Protein AF-A0A2H0WVI6-F1 (afdb_monomer_lite)

Secondary structure (DSSP, 8-state):
---SPPPPPHHHHHHHHHIIIII---HHHHHHHTT--HHHHHHHHHHTSS-HHHHHHHHHHHHHHHHHHHHHHHHHHHHHHHHHHHHHH--

Foldseek 3Di:
DDPAFDQDDPVLLVVLLCCCQPVLDDLVVSCVVSRHDSCNNLVVCVVVPPPSVVSNVNSVVNVVVVVVVVVVVVVVVVVVVVVVVCVVPPD

pLDDT: mean 87.31, std 10.27, range [53.28, 98.38]

Sequence (91 aa):
MPRGYPSLAPEQKREIVARVKEKGERVADLAKEYGVHPRNIYGFLSRSGQNSGALLELAKLKREKDALLNIVGQLIVDQKLGKKIQHRYGR

Radius of gyration: 20.86 Å; chains: 1; bounding box: 46×32×58 Å

InterPro domains:
  IPR002514 Transposase IS3/IS911family [PF01527] (10-46)
  IPR009057 Homedomain-like superfamily [SSF46689] (3-46)

Organism: NCBI:txid1974811

Structure (mmCIF, N/CA/C/O backbone):
data_AF-A0A2H0WVI6-F1
#
_entry.id   AF-A0A2H0WVI6-F1
#
loop_
_atom_site.group_PDB
_atom_site.id
_atom_site.type_symbol
_atom_site.label_atom_id
_atom_site.label_alt_id
_atom_site.label_comp_id
_atom_site.label_asym_id
_atom_site.label_entity_id
_atom_site.label_seq_id
_atom_site.pdbx_PDB_ins_code
_atom_site.Cartn_x
_atom_site.Cartn_y
_atom_site.Cartn_z
_atom_site.occupancy
_atom_site.B_iso_or_equiv
_atom_site.auth_seq_id
_atom_site.auth_comp_id
_atom_site.auth_asym_id
_atom_site.auth_atom_id
_atom_site.pdbx_PDB_model_num
ATOM 1 N N . MET A 1 1 ? 6.955 -22.970 -24.200 1.00 53.28 1 MET A N 1
ATOM 2 C CA . MET A 1 1 ? 6.491 -21.819 -23.392 1.00 53.28 1 MET A CA 1
ATOM 3 C C . MET A 1 1 ? 7.582 -20.760 -23.378 1.00 53.28 1 MET A C 1
ATOM 5 O O . MET A 1 1 ? 8.742 -21.149 -23.250 1.00 53.28 1 MET A O 1
ATOM 9 N N . PRO A 1 2 ? 7.266 -19.465 -23.548 1.00 66.06 2 PRO A N 1
ATOM 10 C CA . PRO A 1 2 ? 8.262 -18.412 -23.375 1.00 66.06 2 PRO A CA 1
ATOM 11 C C . PRO A 1 2 ? 8.835 -18.479 -21.952 1.00 66.06 2 PRO A C 1
ATOM 13 O O . PRO A 1 2 ? 8.095 -18.621 -20.980 1.00 66.06 2 PRO A O 1
ATOM 16 N N . ARG A 1 3 ? 10.167 -18.447 -21.838 1.00 71.94 3 ARG A N 1
ATOM 17 C CA . ARG A 1 3 ? 10.879 -18.447 -20.555 1.00 71.94 3 ARG A CA 1
ATOM 18 C C . ARG A 1 3 ? 11.054 -17.000 -20.101 1.00 71.94 3 ARG A C 1
ATOM 20 O O . ARG A 1 3 ? 11.855 -16.280 -20.686 1.00 71.94 3 ARG A O 1
ATOM 27 N N . GLY A 1 4 ? 10.310 -16.583 -19.080 1.00 77.31 4 GLY A N 1
ATOM 28 C CA . GLY A 1 4 ? 10.457 -15.266 -18.457 1.00 77.31 4 GLY A CA 1
ATOM 29 C C . GLY A 1 4 ? 9.129 -14.571 -18.167 1.00 77.31 4 GLY A C 1
ATOM 30 O O . GLY A 1 4 ? 8.076 -14.980 -18.647 1.00 77.31 4 GLY A O 1
ATOM 31 N N . TYR A 1 5 ? 9.196 -13.513 -17.362 1.00 82.00 5 TYR A N 1
ATOM 32 C CA . TYR A 1 5 ? 8.047 -12.651 -17.097 1.00 82.00 5 TYR A CA 1
ATOM 33 C C . TYR A 1 5 ? 7.783 -11.721 -18.292 1.00 82.00 5 TYR A C 1
ATOM 35 O O . TYR A 1 5 ? 8.748 -11.217 -18.877 1.00 82.00 5 TYR A O 1
ATOM 43 N N . PRO A 1 6 ? 6.513 -11.445 -18.635 1.0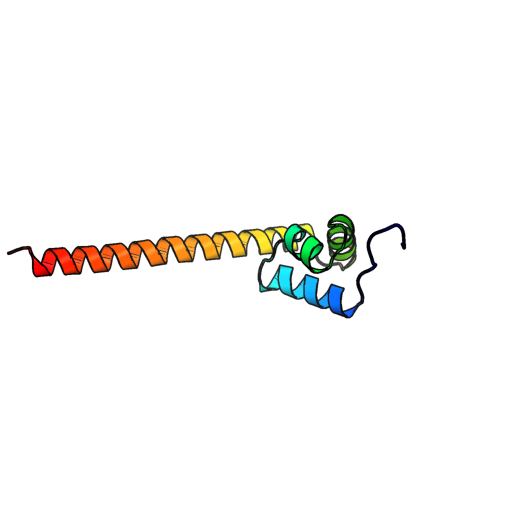0 84.69 6 PRO A N 1
ATOM 44 C CA . PRO A 1 6 ? 6.171 -10.492 -19.679 1.00 84.69 6 PRO A CA 1
ATOM 45 C C . PRO A 1 6 ? 6.671 -9.080 -19.341 1.00 84.69 6 PRO A C 1
ATOM 47 O O . PRO A 1 6 ? 6.792 -8.684 -18.177 1.00 84.69 6 PRO A O 1
ATOM 50 N N . SER A 1 7 ? 6.974 -8.307 -20.384 1.00 86.88 7 SER A N 1
ATOM 51 C CA . SER A 1 7 ? 7.228 -6.871 -20.252 1.00 86.88 7 SER A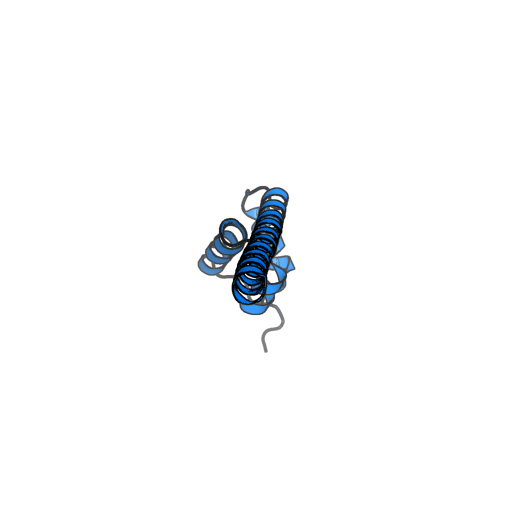 CA 1
ATOM 52 C C . SER A 1 7 ? 5.902 -6.126 -20.118 1.00 86.88 7 SER A C 1
ATOM 54 O O . SER A 1 7 ? 4.930 -6.469 -20.786 1.00 86.88 7 SER A O 1
ATOM 56 N N . LEU A 1 8 ? 5.872 -5.084 -19.286 1.00 90.25 8 LEU A N 1
ATOM 57 C CA . LEU A 1 8 ? 4.693 -4.233 -19.132 1.00 90.25 8 LEU A CA 1
ATOM 58 C C . LEU A 1 8 ? 4.530 -3.310 -20.345 1.00 90.25 8 LEU A C 1
ATOM 60 O O . LEU A 1 8 ? 5.462 -2.574 -20.704 1.00 90.25 8 LEU A O 1
ATOM 64 N N . ALA A 1 9 ? 3.327 -3.291 -20.915 1.00 92.88 9 ALA A N 1
ATOM 65 C CA . ALA A 1 9 ? 2.925 -2.308 -21.912 1.00 92.88 9 ALA A CA 1
ATOM 66 C C . ALA A 1 9 ? 2.948 -0.881 -21.318 1.00 92.88 9 ALA A C 1
ATOM 68 O O . ALA A 1 9 ? 2.811 -0.716 -20.100 1.00 92.88 9 ALA A O 1
ATOM 69 N N . PRO A 1 10 ? 3.109 0.173 -22.142 1.00 90.88 10 PRO A N 1
ATOM 70 C CA . PRO A 1 10 ? 3.124 1.556 -21.660 1.00 90.88 10 PRO A CA 1
ATOM 71 C C . PRO A 1 10 ? 1.895 1.933 -20.824 1.00 90.88 10 PRO A C 1
ATOM 73 O O . PRO A 1 10 ? 2.050 2.556 -19.775 1.00 90.88 10 PRO A O 1
ATOM 76 N N . GLU A 1 11 ? 0.702 1.493 -21.229 1.00 93.06 11 GLU A N 1
ATOM 77 C CA . GLU A 1 11 ? -0.534 1.785 -20.490 1.00 93.06 11 GLU A CA 1
ATOM 78 C C . GLU A 1 11 ? -0.578 1.081 -19.131 1.00 93.06 11 GLU A C 1
ATOM 80 O O . GLU A 1 11 ? -0.891 1.713 -18.125 1.00 93.06 11 GLU A O 1
ATOM 85 N N . GLN A 1 12 ? -0.128 -0.177 -19.058 1.00 94.06 12 GLN A N 1
ATOM 86 C CA . GLN A 1 12 ? -0.011 -0.900 -17.786 1.00 94.06 12 GLN A CA 1
ATOM 87 C C . GLN A 1 12 ? 0.962 -0.198 -16.831 1.00 94.06 12 GLN A C 1
ATOM 89 O O . GLN A 1 12 ? 0.713 -0.105 -15.633 1.00 94.06 12 GLN A O 1
ATOM 94 N N . LYS A 1 13 ? 2.072 0.348 -17.345 1.00 91.56 13 LYS A N 1
ATOM 95 C CA . LYS A 1 13 ? 3.014 1.126 -16.524 1.00 91.56 13 LYS A CA 1
ATOM 96 C C . LYS A 1 13 ? 2.361 2.386 -15.960 1.00 91.56 13 LYS A C 1
AT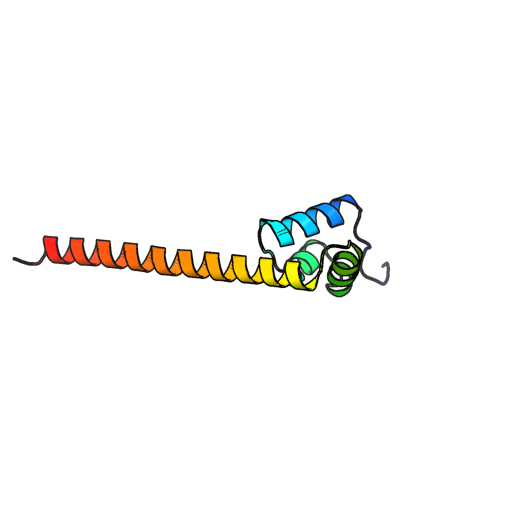OM 98 O O . LYS A 1 13 ? 2.559 2.678 -14.783 1.00 91.56 13 LYS A O 1
ATOM 103 N N . ARG A 1 14 ? 1.595 3.123 -16.774 1.00 91.25 14 ARG A N 1
ATOM 104 C CA . ARG A 1 14 ? 0.863 4.322 -16.328 1.00 91.25 14 ARG A CA 1
ATOM 105 C C . ARG A 1 14 ? -0.172 3.974 -15.263 1.00 91.25 14 ARG A C 1
ATOM 107 O O . ARG A 1 14 ? -0.217 4.638 -14.231 1.00 91.25 14 ARG A O 1
ATOM 114 N N . GLU A 1 15 ? -0.935 2.907 -15.475 1.00 94.19 15 GLU A N 1
ATOM 115 C CA . GLU A 1 15 ? -1.934 2.444 -14.515 1.00 94.19 15 GLU A CA 1
ATOM 116 C C . GLU A 1 15 ? -1.294 2.027 -13.187 1.00 94.19 15 GLU A C 1
ATOM 118 O O . GLU A 1 15 ? -1.737 2.466 -12.127 1.00 94.19 15 GLU A O 1
ATOM 123 N N . ILE A 1 16 ? -0.207 1.249 -13.220 1.00 93.06 16 ILE A N 1
ATOM 124 C CA . ILE A 1 16 ? 0.519 0.844 -12.009 1.00 93.06 16 ILE A CA 1
ATOM 125 C C . ILE A 1 16 ? 1.005 2.075 -11.232 1.00 93.06 16 ILE A C 1
ATOM 127 O O . ILE A 1 16 ? 0.870 2.112 -10.009 1.00 93.06 16 ILE A O 1
ATOM 131 N N . VAL A 1 17 ? 1.525 3.108 -11.908 1.00 89.69 17 VAL A N 1
ATOM 132 C CA . VAL A 1 17 ? 1.923 4.365 -11.245 1.00 89.69 17 VAL A CA 1
ATOM 133 C C . VAL A 1 17 ? 0.729 5.024 -10.567 1.00 89.69 17 VAL A C 1
ATOM 135 O O . VAL A 1 17 ? 0.831 5.386 -9.394 1.00 89.69 17 VAL A O 1
ATOM 138 N N . ALA A 1 18 ? -0.395 5.158 -11.274 1.00 90.88 18 ALA A N 1
ATOM 139 C CA . ALA A 1 18 ? -1.608 5.751 -10.723 1.00 90.88 18 ALA A CA 1
ATOM 140 C C . ALA A 1 18 ? -2.111 4.955 -9.510 1.00 90.88 18 ALA A C 1
ATOM 142 O O . ALA A 1 18 ? -2.351 5.528 -8.455 1.00 90.88 18 ALA A O 1
ATOM 143 N N . ARG A 1 19 ? -2.170 3.623 -9.583 1.00 93.25 19 ARG A N 1
ATOM 144 C CA . ARG A 1 19 ? -2.647 2.769 -8.480 1.00 93.25 19 ARG A CA 1
ATOM 145 C C . ARG A 1 19 ? -1.744 2.824 -7.254 1.00 93.25 19 ARG A C 1
ATOM 147 O O . ARG A 1 19 ? -2.241 2.943 -6.135 1.00 93.25 19 ARG A O 1
ATOM 154 N N . VAL A 1 20 ? -0.425 2.827 -7.432 1.00 90.31 20 VAL A N 1
ATOM 155 C CA . VAL A 1 20 ? 0.498 2.994 -6.299 1.00 90.31 20 VAL A CA 1
ATOM 156 C C . VAL A 1 20 ? 0.372 4.402 -5.706 1.00 90.31 20 VAL A C 1
ATOM 158 O O . VAL A 1 20 ? 0.263 4.550 -4.490 1.00 90.31 20 VAL A O 1
ATOM 161 N N . LYS A 1 21 ? 0.338 5.447 -6.541 1.00 84.31 21 LYS A N 1
ATOM 162 C CA . LYS A 1 21 ? 0.335 6.845 -6.085 1.00 84.31 21 LYS A CA 1
ATOM 163 C C . LYS A 1 21 ? -0.999 7.275 -5.486 1.00 84.31 21 LYS A C 1
ATOM 165 O O . LYS A 1 21 ? -1.028 7.944 -4.455 1.00 84.31 21 LYS A O 1
ATOM 170 N N . GLU A 1 22 ? -2.104 6.941 -6.133 1.00 88.12 22 GLU A N 1
ATOM 171 C CA . GLU A 1 22 ? -3.446 7.422 -5.807 1.00 88.12 22 GLU A CA 1
ATOM 172 C C . GLU A 1 22 ? -4.120 6.505 -4.795 1.00 88.12 22 GLU A C 1
ATOM 174 O O . GLU A 1 22 ? -4.580 7.000 -3.764 1.00 88.12 22 GLU A O 1
ATOM 179 N N . LYS A 1 23 ? -4.082 5.188 -5.034 1.00 88.31 23 LYS A N 1
ATOM 180 C CA . LYS A 1 23 ? -4.762 4.174 -4.214 1.00 88.31 23 LYS A CA 1
ATOM 181 C C . LYS A 1 23 ? -3.874 3.541 -3.137 1.00 88.31 23 LYS A C 1
ATOM 183 O O . LYS A 1 23 ? -4.387 2.874 -2.249 1.00 88.31 23 LYS A O 1
ATOM 188 N N . GLY A 1 24 ? -2.556 3.745 -3.184 1.00 88.31 24 GLY A N 1
ATOM 189 C CA . GLY A 1 24 ? -1.630 3.196 -2.185 1.00 88.31 24 GLY A CA 1
ATOM 190 C C . GLY A 1 24 ? -1.416 1.682 -2.287 1.00 88.31 24 GLY A C 1
ATOM 191 O O . GLY A 1 24 ? -0.979 1.054 -1.319 1.00 88.31 24 GLY A O 1
ATOM 192 N N . GLU A 1 25 ? -1.725 1.084 -3.439 1.00 93.00 25 GLU A N 1
ATOM 193 C CA . GLU A 1 25 ? -1.606 -0.360 -3.649 1.00 93.00 25 GLU A CA 1
ATOM 194 C C . GLU A 1 25 ? -0.154 -0.853 -3.566 1.00 93.00 25 GLU A C 1
ATOM 196 O O . GLU A 1 25 ? 0.801 -0.143 -3.898 1.00 93.00 25 GLU A O 1
ATOM 201 N N . ARG A 1 26 ? 0.037 -2.098 -3.108 1.00 91.69 26 ARG A N 1
ATOM 202 C CA . ARG A 1 26 ? 1.377 -2.674 -2.942 1.00 91.69 26 ARG A CA 1
ATOM 203 C C . ARG A 1 26 ? 1.876 -3.216 -4.276 1.00 91.69 26 ARG A C 1
ATOM 205 O O . ARG A 1 26 ? 1.197 -3.986 -4.947 1.00 91.69 26 ARG A O 1
ATOM 212 N N . VAL A 1 27 ? 3.136 -2.921 -4.591 1.00 92.56 27 VAL A N 1
ATOM 213 C CA . VAL A 1 27 ? 3.820 -3.439 -5.789 1.00 92.56 27 VAL A CA 1
ATOM 214 C C . VAL A 1 27 ? 3.785 -4.970 -5.872 1.00 92.56 27 VAL A C 1
ATOM 216 O O . VAL A 1 27 ? 3.683 -5.512 -6.965 1.00 92.56 27 VAL A O 1
ATOM 219 N N . ALA A 1 28 ? 3.843 -5.674 -4.739 1.00 93.19 28 ALA A N 1
ATOM 220 C CA . ALA A 1 28 ? 3.769 -7.134 -4.710 1.00 93.19 28 ALA A CA 1
ATOM 221 C C . ALA A 1 28 ? 2.417 -7.683 -5.198 1.00 93.19 28 ALA A C 1
ATOM 223 O O . ALA A 1 28 ? 2.389 -8.735 -5.834 1.00 93.19 28 ALA A O 1
ATOM 224 N N . ASP A 1 29 ? 1.322 -6.976 -4.922 1.00 95.94 29 ASP A N 1
ATOM 225 C CA . ASP A 1 29 ? -0.023 -7.396 -5.319 1.00 95.94 29 ASP A CA 1
ATOM 226 C C . ASP A 1 29 ? -0.242 -7.098 -6.806 1.00 95.94 29 ASP A C 1
ATOM 228 O O . ASP A 1 29 ? -0.615 -7.988 -7.568 1.00 95.94 29 ASP A O 1
ATOM 232 N N . LEU A 1 30 ? 0.161 -5.903 -7.247 1.00 95.44 30 LEU A N 1
ATOM 233 C CA . LEU A 1 30 ? 0.176 -5.529 -8.663 1.00 95.44 30 LEU A CA 1
ATOM 234 C C . LEU A 1 30 ? 1.062 -6.475 -9.491 1.00 95.44 30 LEU A C 1
ATOM 236 O O . LEU A 1 30 ? 0.690 -6.897 -10.577 1.00 95.44 30 LEU A O 1
ATOM 240 N N . ALA A 1 31 ? 2.223 -6.885 -8.984 1.00 94.69 31 ALA A N 1
ATOM 241 C CA . ALA A 1 31 ? 3.088 -7.832 -9.687 1.00 94.69 31 ALA A CA 1
ATOM 242 C C . ALA A 1 31 ? 2.389 -9.173 -9.966 1.00 94.69 31 ALA A C 1
ATOM 244 O O . ALA A 1 31 ? 2.526 -9.719 -11.060 1.00 94.69 31 ALA A O 1
ATOM 245 N N . LYS A 1 32 ? 1.608 -9.678 -9.002 1.00 95.06 32 LYS A N 1
ATOM 246 C CA . LYS A 1 32 ? 0.805 -10.895 -9.177 1.00 95.06 32 LYS A CA 1
ATOM 247 C C . LYS A 1 32 ? -0.311 -10.681 -10.194 1.00 95.06 32 LYS A C 1
ATOM 249 O O . LYS A 1 32 ? -0.467 -11.509 -11.082 1.00 95.06 32 LYS A O 1
ATOM 254 N N . GLU A 1 33 ? -1.040 -9.573 -10.081 1.00 95.44 33 GLU A N 1
ATOM 255 C CA . GLU A 1 33 ? -2.161 -9.234 -10.966 1.00 95.44 33 GLU A CA 1
ATOM 256 C C . GLU A 1 33 ? -1.729 -9.128 -12.433 1.00 95.44 33 GLU A C 1
ATOM 258 O O . GLU A 1 33 ? -2.347 -9.715 -13.315 1.00 95.44 33 GLU A O 1
ATOM 263 N N . TYR A 1 34 ? -0.618 -8.441 -12.689 1.00 94.19 34 TYR A N 1
ATOM 264 C CA . TYR A 1 34 ? -0.085 -8.247 -14.036 1.00 94.19 34 TYR A CA 1
ATOM 265 C C . TYR A 1 34 ? 0.793 -9.411 -14.519 1.00 94.19 34 TYR A C 1
ATOM 267 O O . TYR A 1 34 ? 1.315 -9.366 -15.633 1.00 94.19 34 TYR A O 1
ATOM 275 N N . GLY A 1 35 ? 0.994 -10.442 -13.692 1.00 93.56 35 GLY A N 1
ATOM 276 C CA . GLY A 1 35 ? 1.817 -11.601 -14.030 1.00 93.56 35 GLY A CA 1
ATOM 277 C C . GLY A 1 35 ? 3.284 -11.255 -14.290 1.00 93.56 35 GLY A C 1
ATOM 278 O O . GLY A 1 35 ? 3.915 -11.885 -15.133 1.00 93.56 35 GLY A O 1
ATOM 279 N N . VAL A 1 36 ? 3.842 -10.257 -13.596 1.00 94.00 36 VAL A N 1
ATOM 280 C CA . VAL A 1 36 ? 5.226 -9.781 -13.767 1.00 94.00 36 VAL A CA 1
ATOM 281 C C . VAL A 1 36 ? 6.054 -9.966 -12.501 1.00 94.00 36 VAL A C 1
ATOM 283 O O . VAL A 1 36 ? 5.539 -10.039 -11.390 1.00 94.00 36 VAL A O 1
ATOM 286 N N . HIS A 1 37 ? 7.379 -9.990 -12.639 1.00 93.50 37 HIS A N 1
ATOM 287 C CA . HIS A 1 37 ? 8.246 -10.005 -11.467 1.00 93.50 37 HIS A CA 1
ATOM 288 C C . HIS A 1 37 ? 8.193 -8.641 -10.748 1.00 93.50 37 HIS A C 1
ATOM 290 O O . HIS A 1 37 ? 8.366 -7.614 -11.414 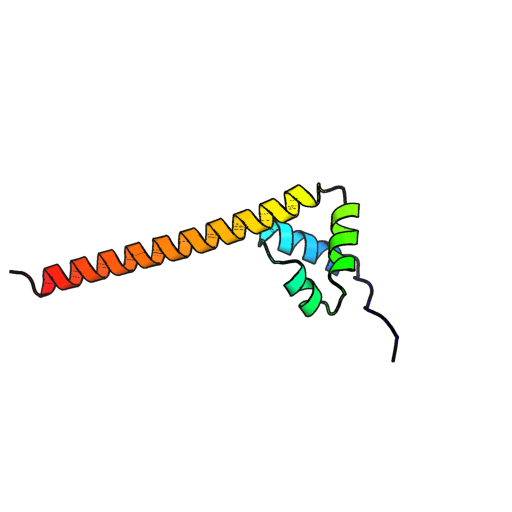1.00 93.50 37 HIS A O 1
ATOM 296 N N . PRO A 1 38 ? 8.076 -8.576 -9.405 1.00 93.19 38 PRO A N 1
ATOM 297 C CA . PRO A 1 38 ? 8.039 -7.308 -8.664 1.00 93.19 38 PRO A CA 1
ATOM 298 C C . PRO A 1 38 ? 9.224 -6.379 -8.966 1.00 93.19 38 PRO A C 1
ATOM 300 O O . PRO A 1 38 ? 9.062 -5.165 -9.072 1.00 93.19 38 PRO A O 1
ATOM 303 N N . ARG A 1 39 ? 10.419 -6.953 -9.185 1.00 91.44 39 ARG A N 1
ATOM 304 C CA . ARG A 1 39 ? 11.630 -6.212 -9.601 1.00 91.44 39 ARG A CA 1
ATOM 305 C C . ARG A 1 39 ? 11.413 -5.379 -10.868 1.00 91.44 39 ARG A C 1
ATOM 307 O O . ARG A 1 39 ? 11.987 -4.300 -10.964 1.00 91.44 39 ARG A O 1
ATOM 314 N N . ASN A 1 40 ? 10.594 -5.846 -11.812 1.00 91.50 40 ASN A N 1
ATOM 315 C CA . ASN A 1 40 ? 10.299 -5.104 -13.039 1.00 91.50 40 ASN A CA 1
ATOM 316 C C . ASN A 1 40 ? 9.501 -3.839 -12.717 1.00 91.50 40 ASN A C 1
ATOM 318 O O . ASN A 1 40 ? 9.794 -2.783 -13.272 1.00 91.50 40 ASN A O 1
ATOM 322 N N . ILE A 1 41 ? 8.551 -3.935 -11.778 1.00 91.69 41 ILE A N 1
ATOM 323 C CA . ILE A 1 41 ? 7.760 -2.793 -11.315 1.00 91.69 41 ILE A CA 1
ATOM 324 C C . ILE A 1 41 ? 8.644 -1.785 -10.580 1.00 91.69 41 ILE A C 1
ATOM 326 O O . ILE A 1 41 ? 8.714 -0.625 -10.976 1.00 91.69 41 ILE A O 1
ATOM 330 N N . TYR A 1 42 ? 9.396 -2.229 -9.571 1.00 89.19 42 TYR A N 1
ATOM 331 C CA . TYR A 1 42 ? 10.321 -1.352 -8.844 1.00 89.19 42 TYR A CA 1
ATOM 332 C C . TYR A 1 42 ? 11.352 -0.693 -9.766 1.00 89.19 42 TYR A C 1
ATOM 334 O O . TYR A 1 42 ? 11.639 0.495 -9.626 1.00 89.19 42 TYR A O 1
ATOM 342 N N . GLY A 1 43 ? 11.876 -1.450 -10.733 1.00 87.94 43 GLY A N 1
ATOM 343 C CA . GLY A 1 43 ? 12.868 -0.973 -11.688 1.00 87.94 43 GLY A CA 1
ATOM 344 C C . GLY A 1 43 ? 12.341 0.086 -12.655 1.00 87.94 43 GLY A C 1
ATOM 345 O O . GLY A 1 43 ? 13.115 0.942 -13.071 1.00 87.94 43 GLY A O 1
ATOM 346 N N . PHE A 1 44 ? 11.056 0.065 -13.024 1.00 86.38 44 PHE A N 1
ATOM 347 C CA . PHE A 1 44 ? 10.498 1.141 -13.847 1.00 86.38 44 PHE A CA 1
ATOM 348 C C . PHE A 1 44 ? 10.018 2.323 -12.996 1.00 86.38 44 PHE A C 1
ATOM 350 O O . PHE A 1 44 ? 10.165 3.463 -13.431 1.00 86.38 44 PHE A O 1
ATOM 357 N N . LEU A 1 45 ? 9.498 2.082 -11.785 1.00 85.06 45 LEU A N 1
ATOM 358 C CA . LEU A 1 45 ? 9.121 3.153 -10.860 1.00 85.06 45 LEU A CA 1
ATOM 359 C C . LEU A 1 45 ? 10.329 4.036 -10.526 1.00 85.06 45 LEU A C 1
ATOM 361 O O . LEU A 1 45 ? 10.203 5.256 -10.558 1.00 85.06 45 LEU A O 1
ATOM 365 N N . SER A 1 46 ? 11.510 3.448 -10.312 1.00 81.75 46 SER A N 1
ATOM 366 C CA . SER A 1 46 ? 12.748 4.211 -10.091 1.00 81.75 46 SER A CA 1
ATOM 367 C C . SER A 1 46 ? 13.205 5.009 -11.315 1.00 81.75 46 SER A C 1
ATOM 369 O O . SER A 1 46 ? 13.677 6.133 -11.174 1.00 81.75 46 SER A O 1
ATOM 371 N N . ARG A 1 47 ? 13.023 4.472 -12.528 1.00 78.88 47 ARG A N 1
ATOM 372 C CA . ARG A 1 47 ? 13.371 5.154 -13.791 1.00 78.88 47 ARG A CA 1
ATOM 373 C C . ARG A 1 47 ? 12.401 6.267 -14.181 1.00 78.88 47 ARG A C 1
ATOM 375 O O . ARG A 1 47 ? 12.747 7.091 -15.017 1.00 78.88 47 ARG A O 1
ATOM 382 N N . SER A 1 48 ? 11.201 6.302 -13.603 1.00 69.88 48 SER A N 1
ATOM 383 C CA . SER A 1 48 ? 10.163 7.284 -13.947 1.00 69.88 48 SER A CA 1
ATOM 384 C C . SER A 1 48 ? 10.451 8.717 -13.463 1.00 69.88 48 SER A C 1
ATOM 386 O O . SER A 1 48 ? 9.611 9.597 -13.636 1.00 69.88 48 SER A O 1
ATOM 388 N N . GLY A 1 49 ? 11.609 8.969 -12.836 1.00 63.59 49 GLY A N 1
ATOM 389 C CA . GLY A 1 49 ? 12.010 10.293 -12.338 1.00 63.59 49 GLY A CA 1
ATOM 390 C C . GLY A 1 49 ? 11.207 10.782 -11.126 1.00 63.59 49 GLY A C 1
ATOM 391 O O . GLY A 1 49 ? 11.522 11.812 -10.541 1.00 63.59 49 GLY A O 1
ATOM 392 N N . GLN A 1 50 ? 10.185 10.034 -10.713 1.00 62.59 50 GLN A N 1
ATOM 393 C CA . GLN A 1 50 ? 9.501 10.210 -9.442 1.00 62.59 50 GLN A CA 1
ATOM 394 C C . GLN A 1 50 ? 10.400 9.586 -8.375 1.00 62.59 50 GLN A C 1
ATOM 396 O O . GLN A 1 50 ? 10.726 8.410 -8.506 1.00 62.59 50 GLN A O 1
ATOM 401 N N . ASN A 1 51 ? 10.814 10.335 -7.347 1.00 69.00 51 ASN A N 1
ATOM 402 C CA . ASN A 1 51 ? 11.565 9.809 -6.198 1.00 69.00 51 ASN A CA 1
ATOM 403 C C . ASN A 1 51 ? 10.900 8.521 -5.679 1.00 69.00 51 ASN A C 1
ATOM 405 O O . ASN A 1 51 ? 9.941 8.572 -4.909 1.00 69.00 51 ASN A O 1
ATOM 409 N N . SER A 1 52 ? 11.376 7.357 -6.129 1.00 67.44 52 SER A N 1
ATOM 410 C CA . SER A 1 52 ? 10.634 6.102 -5.982 1.00 67.44 52 SER A CA 1
ATOM 411 C C . SER A 1 52 ? 10.493 5.700 -4.521 1.00 67.44 52 SER A C 1
ATOM 413 O O . SER A 1 52 ? 9.501 5.080 -4.156 1.00 67.44 52 SER A O 1
ATOM 415 N N . GLY A 1 53 ? 11.440 6.121 -3.674 1.00 73.12 53 GLY A N 1
ATOM 416 C CA . GLY A 1 53 ? 11.323 6.022 -2.220 1.00 73.12 53 GLY A CA 1
ATOM 417 C C . GLY A 1 53 ? 10.138 6.823 -1.674 1.00 73.12 53 GLY A C 1
ATOM 418 O O . GLY A 1 53 ? 9.281 6.257 -1.006 1.00 73.12 53 GLY A O 1
ATOM 419 N N . ALA A 1 54 ? 10.020 8.106 -2.032 1.00 80.81 54 ALA A N 1
ATOM 420 C CA . ALA A 1 54 ? 8.919 8.963 -1.581 1.00 80.81 54 ALA A CA 1
ATOM 421 C C . ALA A 1 54 ? 7.543 8.444 -2.034 1.00 80.81 54 ALA A C 1
ATOM 423 O O . ALA A 1 54 ? 6.571 8.532 -1.289 1.00 80.81 54 ALA A O 1
ATOM 424 N N . LEU A 1 55 ? 7.457 7.860 -3.233 1.00 80.88 55 LEU A N 1
ATOM 425 C CA . LEU A 1 55 ? 6.220 7.269 -3.747 1.00 80.88 55 LEU A CA 1
ATOM 426 C C . LEU A 1 55 ? 5.794 6.021 -2.956 1.00 80.88 55 LEU A C 1
ATOM 428 O O . LEU A 1 55 ? 4.612 5.856 -2.656 1.00 80.88 55 LEU A O 1
ATOM 432 N N . LEU A 1 56 ? 6.743 5.155 -2.595 1.00 81.00 56 LEU A N 1
ATOM 433 C CA . LEU A 1 56 ? 6.460 3.965 -1.789 1.00 81.00 56 LEU A CA 1
ATOM 434 C C . LEU A 1 56 ? 6.089 4.324 -0.344 1.00 81.00 56 LEU A C 1
ATOM 436 O O . LEU A 1 56 ? 5.155 3.732 0.200 1.00 81.00 56 LEU A O 1
ATOM 440 N N . GLU A 1 57 ? 6.761 5.312 0.249 1.00 86.44 57 GLU A N 1
ATOM 441 C CA . GLU A 1 57 ? 6.411 5.829 1.578 1.00 86.44 57 GLU A CA 1
ATOM 442 C C . GLU A 1 57 ? 5.025 6.483 1.578 1.00 86.44 57 GLU A C 1
ATOM 444 O O . GLU A 1 57 ? 4.212 6.198 2.453 1.00 86.44 57 GLU A O 1
ATOM 449 N N . LEU A 1 58 ? 4.684 7.264 0.547 1.00 88.00 58 LEU A N 1
ATOM 450 C CA . LEU A 1 58 ? 3.339 7.823 0.384 1.00 88.00 58 LEU A CA 1
ATOM 451 C C . LEU A 1 58 ? 2.272 6.717 0.310 1.00 88.00 58 LEU A C 1
ATOM 453 O O . LEU A 1 58 ? 1.233 6.804 0.964 1.00 88.00 58 LEU A O 1
ATOM 457 N N . ALA A 1 59 ? 2.525 5.664 -0.472 1.00 85.88 59 ALA A N 1
ATOM 458 C CA . ALA A 1 59 ? 1.611 4.531 -0.599 1.00 85.88 59 ALA A CA 1
ATOM 459 C C . ALA A 1 59 ? 1.442 3.769 0.727 1.00 85.88 59 ALA A C 1
ATOM 461 O O . ALA A 1 59 ? 0.350 3.302 1.052 1.00 85.88 59 ALA A O 1
ATOM 462 N N . LYS A 1 60 ? 2.514 3.640 1.517 1.00 89.75 60 LYS A N 1
ATOM 463 C CA . LYS A 1 60 ? 2.462 3.072 2.869 1.00 89.75 60 LYS A CA 1
ATOM 464 C C . LYS A 1 60 ? 1.644 3.954 3.813 1.00 89.75 60 LYS A C 1
ATOM 466 O O . LYS A 1 60 ? 0.720 3.441 4.439 1.00 89.75 60 LYS A O 1
ATOM 471 N N . LEU A 1 61 ? 1.906 5.258 3.828 1.00 93.31 61 LEU A N 1
ATOM 472 C CA . LEU A 1 61 ? 1.210 6.221 4.679 1.00 93.31 61 LEU A CA 1
ATOM 473 C C . LEU A 1 61 ? -0.301 6.246 4.409 1.00 93.31 61 LEU A C 1
ATOM 475 O O . LEU A 1 61 ? -1.097 6.297 5.341 1.00 93.31 61 LEU A O 1
ATOM 479 N N . LYS A 1 62 ? -0.719 6.149 3.141 1.00 91.25 62 LYS A N 1
ATOM 480 C CA . LYS A 1 62 ? -2.141 6.049 2.776 1.00 91.25 62 LYS A CA 1
ATOM 481 C C . LYS A 1 62 ? -2.811 4.813 3.372 1.00 91.25 62 LYS A C 1
ATOM 483 O O . LYS A 1 62 ? -3.871 4.937 3.974 1.00 91.25 62 LYS A O 1
ATOM 488 N N . ARG A 1 63 ? -2.165 3.646 3.277 1.00 93.12 63 ARG A N 1
ATOM 489 C CA . ARG A 1 63 ? -2.684 2.400 3.864 1.00 93.12 63 ARG A CA 1
ATOM 490 C C . ARG A 1 63 ? -2.793 2.485 5.384 1.00 93.12 63 ARG A C 1
ATOM 492 O O . ARG A 1 63 ? -3.783 2.028 5.945 1.00 93.12 63 ARG A O 1
ATOM 499 N N . GLU A 1 64 ? -1.804 3.082 6.043 1.00 95.00 64 GLU A N 1
ATOM 500 C CA . GLU A 1 64 ? -1.829 3.304 7.494 1.00 95.00 64 GLU A CA 1
ATOM 501 C C . GLU A 1 64 ? -2.955 4.266 7.900 1.00 95.00 64 GLU A C 1
ATOM 503 O O . GLU A 1 64 ? -3.696 3.980 8.840 1.00 95.00 64 GLU A O 1
ATOM 508 N N . LYS A 1 65 ? -3.156 5.354 7.144 1.00 96.12 65 LYS A N 1
ATOM 509 C CA . LYS A 1 65 ? -4.269 6.296 7.334 1.00 96.12 65 LYS A CA 1
ATOM 510 C C . LYS A 1 65 ? -5.629 5.606 7.201 1.00 96.12 65 LYS A C 1
ATOM 512 O O . LYS A 1 65 ? -6.507 5.825 8.030 1.00 96.12 65 LYS A O 1
ATOM 517 N N . ASP A 1 66 ? -5.812 4.786 6.170 1.00 96.25 66 ASP A N 1
ATOM 518 C CA . ASP A 1 66 ? -7.085 4.105 5.914 1.00 96.25 66 ASP A CA 1
ATOM 519 C C . ASP A 1 66 ? -7.373 3.033 6.977 1.00 96.25 66 ASP A C 1
ATOM 521 O O . ASP A 1 66 ? -8.495 2.940 7.474 1.00 96.25 66 ASP A O 1
ATOM 525 N N . ALA A 1 67 ? -6.353 2.285 7.412 1.00 96.69 67 ALA A N 1
ATOM 526 C CA . ALA A 1 67 ? -6.472 1.363 8.541 1.00 96.69 67 ALA A CA 1
ATOM 527 C C . ALA A 1 67 ? -6.880 2.093 9.831 1.00 96.69 67 ALA A C 1
ATOM 529 O O . ALA A 1 67 ? -7.778 1.636 10.541 1.00 96.69 67 ALA A O 1
ATOM 530 N N . LEU A 1 68 ? -6.276 3.253 10.107 1.00 98.38 68 LEU A N 1
ATOM 531 C CA . LEU A 1 68 ? -6.616 4.068 11.270 1.00 98.38 68 LEU A CA 1
ATOM 532 C C . LEU A 1 68 ? -8.062 4.576 11.211 1.00 98.38 68 LEU A C 1
ATOM 534 O O . LEU A 1 68 ? -8.785 4.466 12.199 1.00 98.38 68 LEU A O 1
ATOM 538 N N . LEU A 1 69 ? -8.506 5.093 10.061 1.00 97.94 69 LEU A N 1
ATOM 539 C CA . LEU A 1 69 ? -9.886 5.555 9.885 1.00 97.94 69 LEU A CA 1
ATOM 540 C C . LEU A 1 69 ? -10.903 4.430 10.099 1.00 97.94 69 LEU A C 1
ATOM 542 O O . LEU A 1 69 ? -11.931 4.662 10.733 1.00 97.94 69 LEU A O 1
ATOM 546 N N . ASN A 1 70 ? -10.602 3.214 9.639 1.00 98.06 70 ASN A N 1
ATOM 547 C CA . ASN A 1 70 ? -11.461 2.052 9.862 1.00 98.06 70 ASN A CA 1
ATOM 548 C C . ASN A 1 70 ? -11.576 1.703 11.352 1.00 98.06 70 ASN A C 1
ATOM 550 O O . ASN A 1 70 ? -12.683 1.498 11.850 1.00 98.06 70 ASN A O 1
ATOM 554 N N . ILE A 1 71 ? -10.454 1.693 12.081 1.00 98.12 71 ILE A N 1
ATOM 555 C CA . ILE A 1 71 ? -10.441 1.441 13.530 1.00 98.12 71 ILE A CA 1
ATOM 556 C C . ILE A 1 71 ? -11.256 2.510 14.266 1.00 98.12 71 ILE A C 1
ATOM 558 O O . ILE A 1 71 ? -12.129 2.182 15.067 1.00 98.12 71 ILE A O 1
ATOM 562 N N . VAL A 1 72 ? -11.015 3.791 13.971 1.00 98.06 72 VAL A N 1
ATOM 563 C CA . VAL A 1 72 ? -11.744 4.908 14.592 1.00 98.06 72 VAL A CA 1
ATOM 564 C C . VAL A 1 72 ? -13.242 4.820 14.291 1.00 98.06 72 VAL A C 1
ATOM 566 O O . VAL A 1 72 ? -14.061 5.000 15.192 1.00 98.06 72 VAL A O 1
ATOM 569 N N . GLY A 1 73 ? -13.612 4.501 13.050 1.00 98.06 73 GLY A N 1
ATOM 570 C CA . GLY A 1 73 ? -15.002 4.294 12.652 1.00 98.06 73 GLY A CA 1
ATOM 571 C C . GLY A 1 73 ? -15.681 3.194 13.468 1.00 98.06 73 GLY A C 1
ATOM 572 O O . GLY A 1 73 ? -16.763 3.424 14.012 1.00 98.06 73 GLY A O 1
ATOM 573 N N . GLN A 1 74 ? -15.026 2.040 13.619 1.00 97.81 74 GLN A N 1
ATOM 574 C CA . GLN A 1 74 ? -15.547 0.925 14.412 1.00 97.81 74 GLN A CA 1
ATOM 575 C C . GLN A 1 74 ? -15.733 1.313 15.885 1.00 97.81 74 GLN A C 1
ATOM 577 O O . GLN A 1 74 ? -16.805 1.094 16.445 1.00 97.81 74 GLN A O 1
ATOM 582 N N . LEU A 1 75 ? -14.750 1.988 16.488 1.00 97.62 75 LEU A N 1
ATOM 583 C CA . LEU A 1 75 ? -14.840 2.458 17.875 1.00 97.62 75 LEU A CA 1
ATOM 584 C C . LEU A 1 75 ? -16.021 3.417 18.095 1.00 97.62 75 LEU A C 1
ATOM 586 O O . LEU A 1 75 ? -16.710 3.338 19.113 1.00 97.62 75 LEU A O 1
ATOM 590 N N . ILE A 1 76 ? -16.289 4.315 17.142 1.00 97.56 76 ILE A N 1
ATOM 591 C CA . ILE A 1 76 ? -17.440 5.228 17.209 1.00 97.56 76 ILE A CA 1
ATOM 592 C C . ILE A 1 76 ? -18.760 4.451 17.130 1.00 97.56 76 ILE A C 1
ATOM 594 O O . ILE A 1 76 ? -19.704 4.775 17.858 1.00 97.56 76 ILE A O 1
ATOM 598 N N . VAL A 1 77 ? -18.849 3.446 16.254 1.00 97.19 77 VAL A N 1
ATOM 599 C CA . VAL A 1 77 ? -20.033 2.579 16.141 1.00 97.19 77 VAL A CA 1
ATOM 600 C C . VAL A 1 77 ? -20.277 1.846 17.457 1.00 97.19 77 VAL A C 1
ATOM 602 O O . VAL A 1 77 ? -21.378 1.942 18.006 1.00 97.19 77 VAL A O 1
ATOM 605 N N . ASP A 1 78 ? -19.249 1.209 18.012 1.00 95.81 78 ASP A N 1
ATOM 606 C CA . ASP A 1 78 ? -19.332 0.458 19.266 1.00 95.81 78 ASP A CA 1
ATOM 607 C C . ASP A 1 78 ? -19.740 1.367 20.435 1.00 95.81 78 ASP A C 1
ATOM 609 O O . ASP A 1 78 ? -20.631 1.025 21.217 1.00 95.81 78 ASP A O 1
ATOM 613 N N . GLN A 1 79 ? -19.186 2.585 20.509 1.00 95.62 79 GLN A N 1
ATOM 614 C CA . GLN A 1 79 ? -19.568 3.577 21.517 1.00 95.62 79 GLN A CA 1
ATOM 615 C C . GLN A 1 79 ? -21.049 3.975 21.402 1.00 95.62 79 GLN A C 1
ATOM 617 O O . GLN A 1 79 ? -21.754 4.062 22.413 1.00 95.62 79 GLN A O 1
ATOM 622 N N . LYS A 1 80 ? -21.545 4.235 20.185 1.00 93.81 80 LYS A N 1
ATOM 623 C CA . LYS A 1 80 ? -22.954 4.596 19.952 1.00 93.81 80 LYS A CA 1
ATOM 624 C C . LYS A 1 80 ? -23.894 3.448 20.318 1.00 93.81 80 LYS A C 1
ATOM 626 O O . LYS A 1 80 ? -24.931 3.690 20.939 1.00 93.81 80 LYS A O 1
ATOM 631 N N . LEU A 1 81 ? -23.535 2.212 19.971 1.00 92.44 81 LEU A N 1
ATOM 632 C CA . LEU A 1 81 ? -24.299 1.019 20.338 1.00 92.44 81 LEU A CA 1
ATOM 633 C C . LEU A 1 81 ? -24.332 0.828 21.857 1.00 92.44 81 LEU A C 1
ATOM 635 O O . LEU A 1 81 ? -25.417 0.642 22.411 1.00 92.44 81 LEU A O 1
ATOM 639 N N . GLY A 1 82 ? -23.189 0.977 22.531 1.00 89.50 82 GLY A N 1
ATOM 640 C CA . GLY A 1 82 ? -23.089 0.949 23.989 1.00 89.50 82 GLY A CA 1
ATOM 641 C C . GLY A 1 82 ? -24.019 1.968 24.650 1.00 89.50 82 GLY A C 1
ATOM 642 O O . GLY A 1 82 ? -24.853 1.590 25.471 1.00 89.50 82 GLY A O 1
ATOM 643 N N . LYS A 1 83 ? -23.982 3.238 24.221 1.00 87.75 83 LYS A N 1
ATOM 644 C CA . LYS A 1 83 ? -24.895 4.291 24.715 1.00 87.75 83 LYS A CA 1
ATOM 645 C C . LYS A 1 83 ? -26.372 3.940 24.497 1.00 87.75 83 LYS A C 1
ATOM 647 O O . LYS A 1 83 ? -27.186 4.139 25.394 1.00 87.75 83 LYS A O 1
ATOM 652 N N . LYS A 1 84 ? -26.732 3.381 23.334 1.00 82.69 84 LYS A N 1
ATOM 653 C CA . LYS A 1 84 ? -28.117 2.976 23.023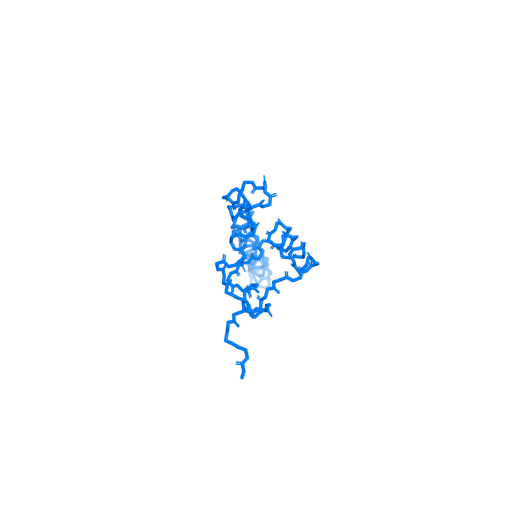 1.00 82.69 84 LYS A CA 1
ATOM 654 C C . LYS A 1 84 ? -28.599 1.799 23.879 1.00 82.69 84 LYS A C 1
ATOM 656 O O . LYS A 1 84 ? -29.798 1.683 24.120 1.00 82.69 84 LYS A O 1
ATOM 661 N N . ILE A 1 85 ? -27.708 0.889 24.269 1.00 79.94 85 ILE A N 1
ATOM 662 C CA . ILE A 1 85 ? -28.025 -0.227 25.174 1.00 79.94 85 ILE A CA 1
ATOM 663 C C . ILE A 1 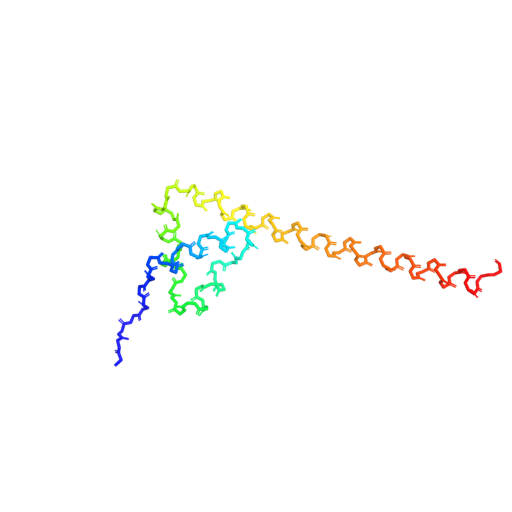85 ? -28.202 0.305 26.597 1.00 79.94 85 ILE A C 1
ATOM 665 O O . ILE A 1 85 ? -29.223 0.021 27.213 1.00 79.94 85 ILE A O 1
ATOM 669 N N . GLN A 1 86 ? -27.275 1.142 27.073 1.00 79.00 86 GLN A N 1
ATOM 670 C CA . GLN A 1 86 ? -27.372 1.792 28.384 1.00 79.00 86 GLN A CA 1
ATOM 671 C C . GLN A 1 86 ? -28.671 2.597 28.521 1.00 79.00 86 GLN A C 1
ATOM 673 O O . GLN A 1 86 ? -29.374 2.440 29.505 1.00 79.00 86 GLN A O 1
ATOM 678 N N . HIS A 1 87 ? -29.064 3.366 27.502 1.00 78.56 87 HIS A N 1
ATOM 679 C CA . HIS A 1 87 ? -30.330 4.109 27.523 1.00 78.56 87 HIS A CA 1
ATOM 680 C C . HIS A 1 87 ? -31.586 3.216 27.494 1.00 78.56 87 HIS A C 1
ATOM 682 O O . HIS A 1 87 ? -32.641 3.633 27.950 1.00 78.56 87 HIS A O 1
ATOM 688 N N . ARG A 1 88 ? -31.504 1.997 26.938 1.00 74.12 88 ARG A N 1
ATOM 689 C CA . ARG A 1 88 ? -32.645 1.063 26.873 1.00 74.12 88 ARG A CA 1
ATOM 690 C C . ARG A 1 88 ? -32.830 0.228 28.137 1.00 74.12 88 ARG A C 1
ATOM 692 O O . ARG A 1 88 ? -33.945 -0.213 28.385 1.00 74.12 88 ARG A O 1
ATOM 699 N N . TYR A 1 89 ? -31.753 -0.035 28.876 1.00 72.56 89 TYR A N 1
ATOM 700 C CA . TYR A 1 89 ? -31.758 -0.962 30.014 1.00 72.56 89 TYR A CA 1
ATOM 701 C C . TYR A 1 89 ? -31.317 -0.330 31.343 1.00 72.56 89 TYR A C 1
ATOM 703 O O . TYR A 1 89 ? -31.458 -0.963 32.386 1.00 72.56 89 TYR A O 1
ATOM 711 N N . GLY A 1 90 ? -30.796 0.897 31.330 1.00 63.66 90 GLY A N 1
ATOM 712 C CA . GLY A 1 90 ? -30.554 1.698 32.526 1.00 63.66 90 GLY A CA 1
ATOM 713 C C . GLY A 1 90 ? -31.797 2.507 32.893 1.00 63.66 90 GLY A C 1
ATOM 714 O O . GLY A 1 90 ? -32.383 3.143 32.018 1.00 63.66 90 GLY A O 1
ATOM 715 N N . ARG A 1 91 ? -32.196 2.449 34.173 1.00 54.78 91 ARG A N 1
ATOM 716 C CA . ARG A 1 91 ? -33.081 3.447 34.800 1.00 54.78 91 ARG A CA 1
ATOM 717 C C . ARG A 1 91 ? -32.469 4.840 34.713 1.00 54.78 91 ARG A C 1
ATOM 719 O O . ARG A 1 91 ? -31.233 4.930 34.891 1.00 54.78 91 ARG A O 1
#